Protein AF-A0A7C3P5Y1-F1 (afdb_monomer)

Foldseek 3Di:
DADPVLVVVLQVCCVPDPLCVVQVKHWDDADALFTDIDGDDDQVQADPVSDGNVVSVVSNVLSRNLRSVCNNVDHDDDPDDDDD

Structure (mmCIF, N/CA/C/O backbone):
data_AF-A0A7C3P5Y1-F1
#
_entry.id   AF-A0A7C3P5Y1-F1
#
loop_
_atom_site.group_PDB
_atom_site.id
_atom_site.type_symbol
_atom_site.label_atom_id
_atom_site.label_alt_id
_atom_site.label_comp_id
_atom_site.label_asym_id
_atom_site.label_entity_id
_atom_site.label_seq_id
_atom_site.pdbx_PDB_ins_code
_atom_site.Cartn_x
_atom_site.Cartn_y
_atom_site.Cartn_z
_atom_site.occupancy
_atom_site.B_iso_or_equiv
_atom_site.auth_seq_id
_atom_site.auth_comp_id
_atom_site.auth_asym_id
_atom_site.auth_atom_id
_atom_site.pdbx_PDB_model_num
ATOM 1 N N . MET A 1 1 ? 4.392 -2.398 -19.874 1.00 79.81 1 MET A N 1
ATOM 2 C CA . MET A 1 1 ? 3.464 -3.510 -19.590 1.00 79.81 1 MET A CA 1
ATOM 3 C C . MET A 1 1 ? 4.265 -4.548 -18.854 1.00 79.81 1 MET A C 1
ATOM 5 O O . MET A 1 1 ? 5.069 -5.261 -19.457 1.00 79.81 1 MET A O 1
ATOM 9 N N . MET A 1 2 ? 4.062 -4.567 -17.546 1.00 92.38 2 MET A N 1
ATOM 10 C CA . MET A 1 2 ? 4.799 -5.402 -16.621 1.00 92.38 2 MET A CA 1
ATOM 11 C C . MET A 1 2 ? 4.577 -6.890 -16.916 1.00 92.38 2 MET A C 1
ATOM 13 O O . MET A 1 2 ? 3.478 -7.328 -17.260 1.00 92.38 2 MET A O 1
ATOM 17 N N . ASN A 1 3 ? 5.641 -7.678 -16.770 1.00 94.69 3 ASN A N 1
ATOM 18 C CA . ASN A 1 3 ? 5.621 -9.123 -16.970 1.00 94.69 3 ASN A CA 1
ATOM 19 C C . ASN A 1 3 ? 4.661 -9.822 -15.981 1.00 94.69 3 ASN A C 1
ATOM 21 O O . ASN A 1 3 ? 4.679 -9.531 -14.787 1.00 94.69 3 ASN A O 1
ATOM 25 N N . GLU A 1 4 ? 3.876 -10.799 -16.446 1.00 96.25 4 GLU A N 1
ATOM 26 C CA . GLU A 1 4 ? 2.882 -11.503 -15.613 1.00 96.25 4 GLU A CA 1
ATOM 27 C C . GLU A 1 4 ? 3.486 -12.260 -14.419 1.00 96.25 4 GLU A C 1
ATOM 29 O O . GLU A 1 4 ? 2.894 -12.302 -13.342 1.00 96.25 4 GLU A O 1
ATOM 34 N N . ASN A 1 5 ? 4.695 -12.816 -14.548 1.00 96.50 5 ASN A N 1
ATOM 35 C CA . ASN A 1 5 ? 5.367 -13.452 -13.411 1.00 96.50 5 ASN A CA 1
ATOM 36 C C . ASN A 1 5 ? 5.746 -12.421 -12.343 1.00 96.50 5 ASN A C 1
ATOM 38 O O . ASN A 1 5 ? 5.669 -12.718 -11.152 1.00 96.50 5 ASN A O 1
ATOM 42 N N . VAL A 1 6 ? 6.119 -11.209 -12.766 1.00 95.81 6 VAL A N 1
ATOM 43 C CA . VAL A 1 6 ? 6.422 -10.097 -11.859 1.00 95.81 6 VAL A CA 1
ATOM 44 C C . VAL A 1 6 ? 5.143 -9.621 -11.173 1.00 95.81 6 VAL A C 1
ATOM 46 O O . VAL A 1 6 ? 5.134 -9.515 -9.949 1.00 95.81 6 VAL A O 1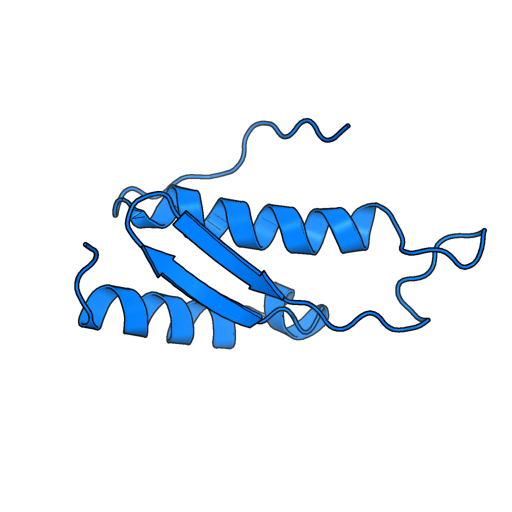
ATOM 49 N N . LYS A 1 7 ? 4.032 -9.457 -11.907 1.00 97.50 7 LYS A N 1
ATOM 50 C CA . LYS A 1 7 ? 2.715 -9.149 -11.312 1.00 97.50 7 LYS A CA 1
ATOM 51 C C . LYS A 1 7 ? 2.349 -10.157 -10.228 1.00 97.50 7 LYS A C 1
ATOM 53 O O . LYS A 1 7 ? 2.083 -9.778 -9.090 1.00 97.50 7 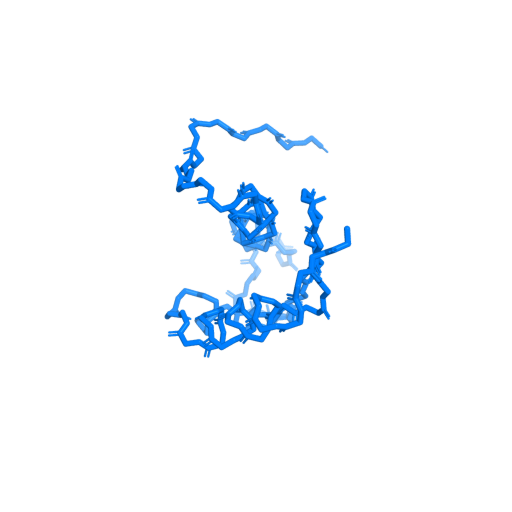LYS A O 1
ATOM 58 N N . ASN A 1 8 ? 2.411 -11.448 -10.552 1.00 97.88 8 ASN A N 1
ATOM 59 C CA . ASN A 1 8 ? 2.103 -12.522 -9.608 1.00 97.88 8 ASN A CA 1
ATOM 60 C C . ASN A 1 8 ? 3.021 -12.515 -8.375 1.00 97.88 8 ASN A C 1
ATOM 62 O O . ASN A 1 8 ? 2.576 -12.855 -7.277 1.00 97.88 8 ASN A O 1
ATOM 66 N N . ALA A 1 9 ? 4.288 -12.118 -8.531 1.00 97.31 9 ALA A N 1
ATOM 67 C CA . ALA A 1 9 ? 5.203 -11.954 -7.408 1.00 97.31 9 ALA A CA 1
ATOM 68 C C . ALA A 1 9 ? 4.765 -10.813 -6.474 1.00 97.31 9 ALA A C 1
ATOM 70 O O . ALA A 1 9 ? 4.729 -11.034 -5.265 1.00 97.31 9 ALA A O 1
ATOM 71 N N . PHE A 1 10 ? 4.352 -9.658 -7.013 1.00 97.94 10 PHE A N 1
ATOM 72 C CA . PHE A 1 10 ? 3.797 -8.552 -6.220 1.00 97.94 10 PHE A CA 1
ATOM 73 C C . PHE A 1 10 ? 2.552 -8.978 -5.440 1.00 97.94 10 PHE A C 1
ATOM 75 O O . PHE A 1 10 ? 2.534 -8.850 -4.219 1.00 97.94 10 PHE A O 1
ATOM 82 N N . PHE A 1 11 ? 1.555 -9.579 -6.101 1.00 98.38 11 PHE A N 1
ATOM 83 C CA . PHE A 1 11 ? 0.344 -10.057 -5.415 1.00 98.38 11 PHE A CA 1
ATOM 84 C C . PHE A 1 11 ? 0.663 -11.036 -4.281 1.00 98.38 11 PHE A C 1
ATOM 86 O O . PHE A 1 11 ? 0.078 -10.968 -3.199 1.00 98.38 11 PHE A O 1
ATOM 93 N N . LYS A 1 12 ? 1.613 -11.950 -4.508 1.00 98.31 12 LYS A N 1
ATOM 94 C CA . LYS A 1 12 ? 2.042 -12.914 -3.493 1.00 98.31 12 LYS A CA 1
ATOM 95 C C . LYS A 1 12 ? 2.768 -12.243 -2.328 1.00 98.31 12 LYS A C 1
ATOM 97 O O . LYS A 1 12 ? 2.607 -12.703 -1.198 1.00 98.31 12 LYS A O 1
ATOM 102 N N . GLN A 1 13 ? 3.587 -11.232 -2.602 1.00 97.62 13 GLN A N 1
ATOM 103 C CA . GLN A 1 13 ? 4.368 -10.542 -1.585 1.00 97.62 13 GLN A CA 1
ATOM 104 C C . GLN A 1 13 ? 3.475 -9.655 -0.715 1.00 97.62 13 GLN A C 1
ATOM 106 O O . GLN A 1 13 ? 3.467 -9.856 0.495 1.00 97.62 13 GLN A O 1
ATOM 111 N N . VAL A 1 14 ? 2.639 -8.808 -1.327 1.00 98.19 14 VAL A N 1
ATOM 112 C CA . VAL A 1 14 ? 1.646 -7.975 -0.622 1.00 98.19 14 VAL A CA 1
ATOM 113 C C . VAL A 1 14 ? 0.701 -8.846 0.206 1.00 98.19 14 VAL A C 1
ATOM 115 O O . VAL A 1 14 ? 0.482 -8.610 1.389 1.00 98.19 14 VAL A O 1
ATOM 118 N N . GLY A 1 15 ? 0.211 -9.958 -0.357 1.00 98.06 15 GLY A N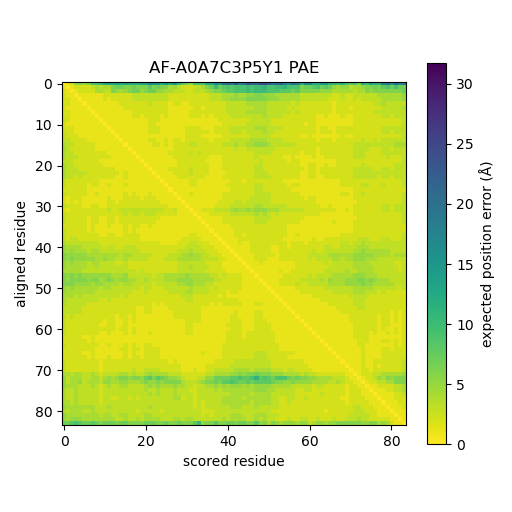 1
ATOM 119 C CA . GLY A 1 15 ? -0.662 -10.884 0.373 1.00 98.06 15 GLY A CA 1
ATOM 120 C C . GLY A 1 15 ? -0.018 -11.553 1.599 1.00 98.06 15 GLY A C 1
ATOM 121 O O . GLY A 1 15 ? -0.726 -12.132 2.425 1.00 98.06 15 GLY A O 1
ATOM 122 N N . ARG A 1 16 ? 1.313 -11.508 1.730 1.00 98.06 16 ARG A N 1
ATOM 123 C CA . ARG A 1 16 ? 2.082 -12.046 2.868 1.00 98.06 16 ARG A CA 1
ATOM 124 C C . ARG A 1 16 ? 2.639 -10.961 3.776 1.00 98.06 16 ARG A C 1
ATOM 126 O O . ARG A 1 16 ? 3.245 -11.294 4.794 1.00 98.06 16 ARG A O 1
ATOM 133 N N . GLU A 1 17 ? 2.477 -9.705 3.400 1.00 98.19 17 GLU A N 1
ATOM 134 C CA . GLU A 1 17 ? 3.028 -8.596 4.139 1.00 98.19 17 GLU A CA 1
ATOM 135 C C . GLU A 1 17 ? 2.248 -8.399 5.448 1.00 98.19 17 GLU A C 1
ATOM 137 O O . GLU A 1 17 ? 1.027 -8.215 5.426 1.00 98.19 17 GLU A O 1
ATOM 142 N N . PRO A 1 18 ? 2.916 -8.447 6.616 1.00 98.31 18 PRO A N 1
ATOM 143 C CA . PRO A 1 18 ? 2.222 -8.340 7.895 1.00 98.31 18 PRO A CA 1
ATOM 144 C C . PRO A 1 18 ? 1.474 -7.017 8.082 1.00 98.31 18 PRO A C 1
ATOM 146 O O . PRO A 1 18 ? 0.451 -6.988 8.765 1.00 98.31 18 PRO A O 1
ATOM 149 N N . PHE A 1 19 ? 1.980 -5.922 7.510 1.00 97.50 19 PHE A N 1
ATOM 150 C CA . PHE A 1 19 ? 1.369 -4.606 7.650 1.00 97.50 19 PHE A CA 1
ATOM 151 C C . PHE A 1 19 ? 0.112 -4.483 6.778 1.00 97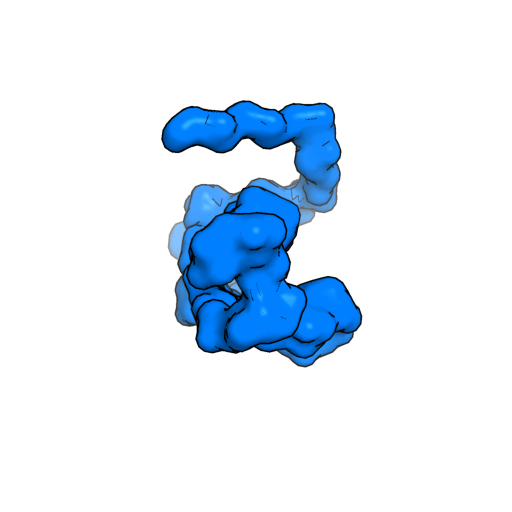.50 19 PHE A C 1
ATOM 153 O O . PHE A 1 19 ? -0.956 -4.206 7.333 1.00 97.50 19 PHE A O 1
ATOM 160 N N . ALA A 1 20 ? 0.184 -4.840 5.490 1.00 98.06 20 ALA A N 1
ATOM 161 C C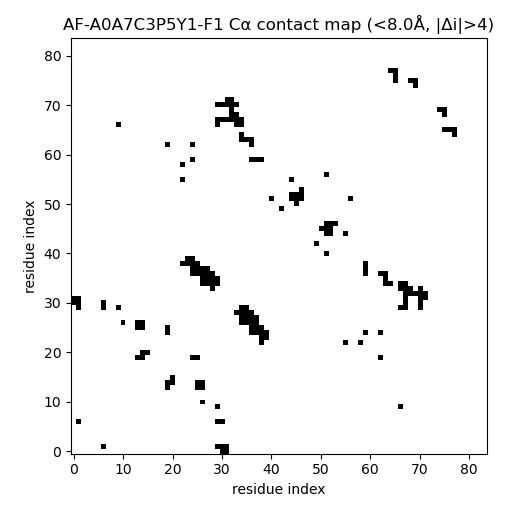A . ALA A 1 20 ? -1.003 -4.990 4.646 1.00 98.06 20 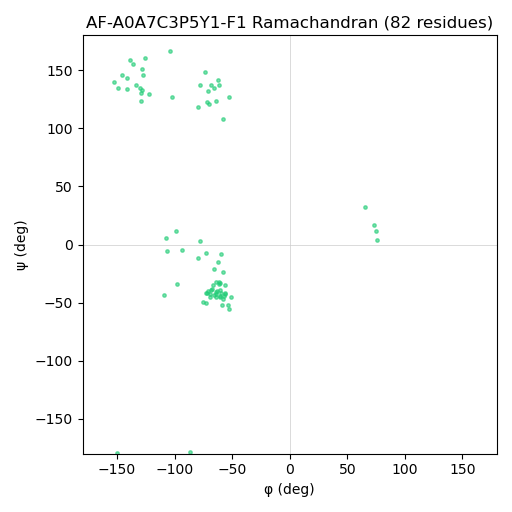ALA A CA 1
ATOM 162 C C . ALA A 1 20 ? -2.074 -5.895 5.289 1.00 98.06 20 ALA A C 1
ATOM 164 O O . ALA A 1 20 ? -3.244 -5.518 5.372 1.00 98.06 20 ALA A O 1
ATOM 165 N N . GLN A 1 21 ? -1.692 -7.053 5.847 1.00 97.75 21 GLN A N 1
ATOM 166 C CA . GLN A 1 21 ? -2.630 -7.950 6.542 1.00 97.75 21 GLN A CA 1
ATOM 167 C C . GLN A 1 21 ? -3.267 -7.313 7.782 1.00 97.75 21 GLN A C 1
ATOM 169 O O . GLN A 1 21 ? -4.462 -7.496 8.016 1.00 97.75 21 GLN A O 1
ATOM 174 N N . LYS A 1 22 ? -2.493 -6.556 8.567 1.00 96.25 22 LYS A N 1
ATOM 175 C CA . LYS A 1 22 ? -2.980 -5.869 9.770 1.00 96.25 22 LYS A CA 1
ATOM 176 C C . LYS A 1 22 ? -4.081 -4.860 9.447 1.00 96.25 22 LYS A C 1
ATOM 178 O O . LYS A 1 22 ? -5.033 -4.752 10.212 1.00 96.25 22 LYS A O 1
ATOM 183 N N . PHE A 1 23 ? -3.948 -4.141 8.335 1.00 96.75 23 PHE A N 1
ATOM 184 C CA . PHE A 1 23 ? -4.930 -3.151 7.889 1.00 96.75 23 PHE A CA 1
ATOM 185 C C . PHE A 1 23 ? -5.960 -3.717 6.900 1.00 96.75 23 PHE A C 1
ATOM 187 O O . PHE A 1 23 ? -6.902 -3.023 6.532 1.00 96.75 23 PHE A O 1
ATOM 194 N N . GLY A 1 24 ? -5.823 -4.978 6.480 1.00 97.00 24 GLY A N 1
ATOM 195 C CA . GLY A 1 24 ? -6.686 -5.575 5.462 1.00 97.00 24 GLY A CA 1
ATOM 196 C C . GLY A 1 24 ? -6.533 -4.917 4.087 1.00 97.00 24 GLY A C 1
ATOM 197 O O . GLY A 1 24 ? -7.515 -4.829 3.346 1.00 97.00 24 GLY A O 1
ATOM 198 N N . ILE A 1 25 ? -5.328 -4.438 3.765 1.00 98.56 25 ILE A N 1
ATOM 199 C CA . ILE A 1 25 ? -5.003 -3.838 2.472 1.00 98.56 25 ILE A CA 1
ATOM 200 C C . ILE A 1 25 ? -4.799 -4.950 1.436 1.00 98.56 25 ILE A C 1
ATOM 202 O O . ILE A 1 25 ? -4.195 -5.988 1.718 1.00 98.56 25 ILE A O 1
ATOM 206 N N . ARG A 1 26 ? -5.336 -4.757 0.228 1.00 98.56 26 ARG A N 1
ATOM 207 C CA . ARG A 1 26 ? -5.200 -5.687 -0.900 1.00 98.56 26 ARG A CA 1
ATOM 208 C C . ARG A 1 26 ? -4.714 -4.952 -2.138 1.00 98.56 26 ARG A C 1
ATOM 210 O O . ARG A 1 26 ? -5.291 -3.932 -2.506 1.00 98.56 26 ARG A O 1
ATOM 217 N N . LEU A 1 27 ? -3.720 -5.517 -2.820 1.00 98.75 27 LEU A N 1
ATOM 218 C CA . LEU A 1 27 ? -3.360 -5.119 -4.179 1.00 98.75 27 LEU A CA 1
ATOM 219 C C . LEU A 1 27 ? -4.450 -5.585 -5.150 1.00 98.75 27 LEU A C 1
ATOM 221 O O . LEU A 1 27 ? -4.881 -6.738 -5.091 1.00 98.75 27 LEU A O 1
ATOM 225 N N . LEU A 1 28 ? -4.889 -4.691 -6.031 1.00 98.62 28 LEU A N 1
ATOM 226 C CA . LEU A 1 28 ? -5.896 -4.949 -7.061 1.00 98.62 28 LEU A CA 1
ATOM 227 C C . LEU A 1 28 ? -5.289 -4.963 -8.459 1.00 98.62 28 LEU A C 1
ATOM 229 O O . LEU A 1 28 ? -5.622 -5.825 -9.267 1.00 98.62 28 LEU A O 1
ATOM 233 N N . GLU A 1 29 ? -4.414 -4.002 -8.746 1.00 98.50 29 GLU A N 1
ATOM 234 C CA . GLU A 1 29 ? -3.781 -3.831 -10.052 1.00 98.50 29 GLU A CA 1
ATOM 235 C C . GLU A 1 29 ? -2.352 -3.312 -9.860 1.00 98.50 29 GLU A C 1
ATOM 237 O O . GLU A 1 29 ? -2.084 -2.542 -8.939 1.00 98.50 29 GLU A O 1
ATOM 242 N N . ILE A 1 30 ? -1.437 -3.737 -10.734 1.00 98.38 30 ILE A N 1
ATOM 243 C CA . ILE A 1 30 ? -0.035 -3.316 -10.723 1.00 98.38 30 ILE A CA 1
ATOM 244 C C . ILE A 1 30 ? 0.523 -3.314 -12.154 1.00 98.38 30 ILE A C 1
ATOM 246 O O . ILE A 1 30 ? 0.299 -4.255 -12.924 1.00 98.38 30 ILE A O 1
ATOM 250 N N . ASP A 1 31 ? 1.244 -2.252 -12.507 1.00 97.75 31 ASP A N 1
ATOM 251 C CA . ASP A 1 31 ? 1.996 -2.104 -13.760 1.00 97.75 31 ASP A CA 1
ATOM 252 C C . ASP A 1 31 ? 3.216 -1.190 -13.525 1.00 97.75 31 ASP A C 1
ATOM 254 O O . ASP A 1 31 ? 3.442 -0.718 -12.411 1.00 97.75 31 ASP A O 1
ATOM 258 N N . ASP A 1 32 ? 4.006 -0.934 -14.566 1.00 95.94 32 ASP A N 1
ATOM 259 C CA . ASP A 1 32 ? 5.199 -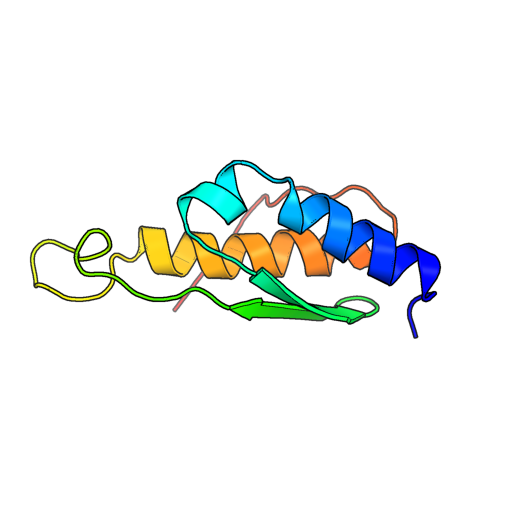0.086 -14.503 1.00 95.94 32 ASP A CA 1
ATOM 260 C C . ASP A 1 32 ? 4.844 1.336 -14.008 1.00 95.94 32 ASP A C 1
ATOM 262 O O . ASP A 1 32 ? 4.239 2.133 -14.727 1.00 95.94 32 ASP A O 1
ATOM 266 N N . GLY A 1 33 ? 5.234 1.664 -12.776 1.00 96.56 33 GLY A N 1
ATOM 267 C CA . GLY A 1 33 ? 4.963 2.940 -12.105 1.00 96.56 33 GLY A CA 1
ATOM 268 C C . GLY A 1 33 ? 3.520 3.115 -11.616 1.00 96.56 33 GLY A C 1
ATOM 269 O O . GLY A 1 33 ? 3.134 4.225 -11.252 1.00 96.56 33 GLY A O 1
ATOM 270 N N . TYR A 1 34 ? 2.711 2.052 -11.616 1.00 98.06 34 TYR A N 1
ATOM 271 C CA . TYR A 1 34 ? 1.295 2.102 -11.260 1.00 98.06 34 TYR A CA 1
ATOM 272 C C . TYR A 1 34 ? 0.935 1.029 -10.239 1.00 98.06 34 TYR A C 1
ATOM 274 O O . TYR A 1 34 ? 1.263 -0.140 -10.422 1.00 98.06 34 TYR A O 1
ATOM 282 N N . SER A 1 35 ? 0.177 1.417 -9.215 1.00 98.50 35 SER A N 1
ATOM 283 C CA . SER A 1 35 ? -0.425 0.501 -8.254 1.00 98.50 35 SER A CA 1
ATOM 284 C C . SER A 1 35 ? -1.826 0.958 -7.883 1.00 98.50 35 SER A C 1
ATOM 286 O O . SER A 1 35 ? -2.097 2.155 -7.753 1.00 98.50 35 SER A O 1
ATOM 288 N N . LYS A 1 36 ? -2.713 -0.013 -7.686 1.00 98.81 36 LYS A N 1
ATOM 289 C CA . LYS A 1 36 ? -4.045 0.189 -7.135 1.00 98.81 36 LYS A CA 1
ATOM 290 C C . LYS A 1 36 ? -4.254 -0.782 -5.997 1.00 98.81 36 LYS A C 1
ATOM 292 O O . LYS A 1 36 ? -4.199 -1.996 -6.186 1.00 98.81 36 LYS A O 1
ATOM 297 N N . VAL A 1 37 ? -4.573 -0.229 -4.842 1.00 98.81 37 VAL A N 1
ATOM 298 C CA . VAL A 1 37 ? -4.830 -0.969 -3.614 1.00 98.81 37 VAL A CA 1
ATOM 299 C C . VAL A 1 37 ? -6.188 -0.580 -3.053 1.00 98.81 37 VAL A C 1
ATOM 301 O O . VAL A 1 37 ? -6.748 0.467 -3.386 1.00 98.81 37 VAL A O 1
ATOM 304 N N . GLU A 1 38 ? -6.726 -1.427 -2.194 1.00 98.62 38 GLU A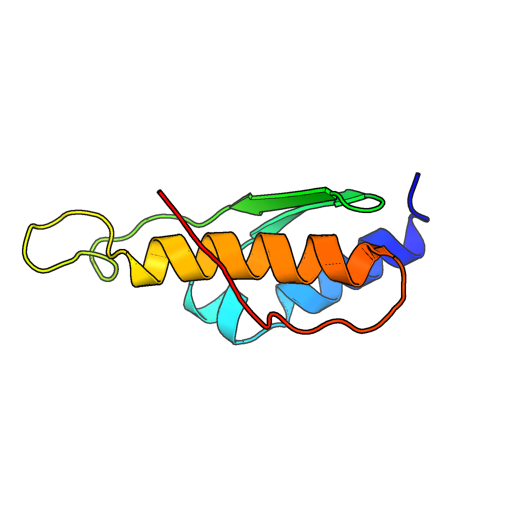 N 1
ATOM 305 C CA . GLU A 1 38 ? -7.943 -1.148 -1.446 1.00 98.62 38 GLU A CA 1
ATOM 306 C C . GLU A 1 38 ? -7.796 -1.571 0.009 1.00 98.62 38 GLU A C 1
ATOM 308 O O . GLU A 1 38 ? -7.044 -2.485 0.331 1.00 98.62 38 GLU A O 1
ATOM 313 N N . MET A 1 39 ? -8.574 -0.936 0.876 1.00 98.38 39 MET A N 1
ATOM 314 C CA . MET A 1 39 ? -8.662 -1.261 2.292 1.00 98.38 39 MET A CA 1
ATOM 315 C C . MET A 1 39 ? -10.109 -1.116 2.730 1.00 98.38 39 MET A C 1
ATOM 317 O O . MET A 1 39 ? -10.774 -0.128 2.407 1.00 98.38 39 MET A O 1
ATOM 321 N N . LYS A 1 40 ? -10.611 -2.100 3.475 1.00 97.12 40 LYS A N 1
ATOM 322 C CA . LYS A 1 40 ? -11.945 -2.003 4.061 1.00 97.12 40 LYS A CA 1
ATOM 323 C C . LYS A 1 40 ? -11.876 -1.148 5.322 1.00 97.12 40 LYS A C 1
ATOM 325 O O . LYS A 1 40 ? -11.235 -1.537 6.288 1.00 97.12 40 LYS A O 1
ATOM 330 N N . PHE A 1 41 ? -12.592 -0.030 5.326 1.00 96.06 41 PHE A N 1
ATOM 331 C CA . PHE A 1 41 ? -12.737 0.794 6.521 1.00 96.06 41 PHE A CA 1
ATOM 332 C C . PHE A 1 41 ? -13.565 0.083 7.606 1.00 96.06 41 PHE A C 1
ATOM 334 O O . PHE A 1 41 ? -14.613 -0.509 7.320 1.00 96.06 41 PHE A O 1
ATOM 341 N N . THR A 1 42 ? -13.102 0.180 8.850 1.00 95.94 42 THR A N 1
ATOM 342 C CA . THR A 1 42 ? -13.735 -0.357 10.060 1.00 95.94 42 THR A CA 1
ATOM 343 C C . THR A 1 42 ? -13.623 0.651 11.208 1.00 95.94 42 THR A C 1
ATOM 345 O O . THR A 1 42 ? -12.777 1.543 11.185 1.00 95.94 42 THR A O 1
ATOM 348 N N . SER A 1 43 ? -14.493 0.538 12.216 1.00 96.56 43 SER A N 1
ATOM 349 C CA . SER A 1 43 ? -14.611 1.528 13.301 1.00 96.56 43 SER A CA 1
ATOM 350 C C . SER A 1 43 ? -13.372 1.633 14.203 1.00 96.56 43 SER A C 1
ATOM 352 O O . SER A 1 43 ? -13.167 2.640 14.865 1.00 96.56 43 SER A O 1
ATOM 354 N N . ASP A 1 44 ? -12.516 0.613 14.239 1.00 96.69 44 ASP A N 1
ATOM 355 C CA . ASP A 1 44 ? -11.220 0.643 14.933 1.00 96.69 44 ASP A CA 1
ATOM 356 C C . ASP A 1 44 ? -10.166 1.514 14.222 1.00 96.69 44 ASP A C 1
ATOM 358 O O . ASP A 1 44 ? -9.102 1.775 14.781 1.00 96.69 44 ASP A O 1
ATOM 362 N N . MET A 1 45 ? -10.472 2.002 13.016 1.00 97.88 45 MET A N 1
ATOM 363 C CA . MET A 1 45 ? -9.667 2.967 12.264 1.00 97.88 45 MET A CA 1
ATOM 364 C C . MET A 1 45 ? -10.192 4.402 12.396 1.00 97.88 45 MET A C 1
ATOM 366 O O . MET A 1 45 ? -9.780 5.279 11.633 1.00 97.88 45 MET A O 1
ATOM 370 N N . GLU A 1 46 ? -11.119 4.661 13.317 1.00 98.31 46 GLU A N 1
ATOM 371 C CA . GLU A 1 46 ? -11.634 6.003 13.569 1.00 98.31 46 GLU A CA 1
ATOM 372 C C . GLU A 1 46 ? -10.620 6.883 14.321 1.00 98.31 46 GLU A C 1
ATOM 374 O O . GLU A 1 46 ? -9.823 6.429 15.141 1.00 98.31 46 GLU A O 1
ATOM 379 N N . ASN A 1 47 ? -10.650 8.184 14.046 1.00 97.94 47 ASN A N 1
ATOM 380 C CA . ASN A 1 47 ? -10.027 9.205 14.877 1.00 97.94 47 ASN A CA 1
ATOM 381 C C . ASN A 1 47 ? -10.980 9.662 15.994 1.00 97.94 47 ASN A C 1
ATOM 383 O O . ASN A 1 47 ? -12.118 9.213 16.093 1.00 97.94 47 ASN A O 1
ATOM 387 N N . ILE A 1 48 ? -10.533 10.618 16.815 1.00 97.44 48 ILE A N 1
ATOM 388 C CA . ILE A 1 48 ? -11.310 11.163 17.944 1.00 97.44 48 ILE A CA 1
ATOM 389 C C . ILE A 1 48 ? -12.650 11.822 17.550 1.00 97.44 48 ILE A C 1
ATOM 391 O O . ILE A 1 48 ? -13.422 12.189 18.430 1.00 97.44 48 ILE A O 1
ATOM 395 N N . LEU A 1 49 ? -12.920 11.996 16.251 1.00 97.69 49 LEU A N 1
ATOM 396 C CA . LEU A 1 49 ? -14.155 12.560 15.701 1.00 97.69 49 LEU A CA 1
ATOM 397 C C . LEU A 1 49 ? -15.048 11.504 15.021 1.00 97.69 49 LEU A C 1
ATOM 399 O O . LEU A 1 49 ? -16.040 11.877 14.400 1.00 97.69 49 LEU A O 1
ATOM 403 N N . GLY A 1 50 ? -14.702 10.212 15.088 1.00 96.38 50 GLY A N 1
ATOM 404 C CA . GLY A 1 50 ? -15.455 9.140 14.421 1.00 96.38 50 GLY A CA 1
ATOM 405 C C . GLY A 1 50 ? -15.279 9.102 12.896 1.00 96.38 50 GLY A C 1
ATOM 406 O O . GLY A 1 50 ? -16.088 8.513 12.187 1.00 96.38 50 GLY A O 1
ATOM 407 N N . MET A 1 51 ? -14.249 9.767 12.361 1.00 97.50 51 MET A N 1
ATOM 408 C CA . MET A 1 51 ? -13.892 9.734 10.935 1.00 97.50 51 MET A CA 1
ATOM 409 C C . MET A 1 51 ? -12.668 8.850 10.711 1.00 97.50 51 MET A C 1
ATOM 411 O O . MET A 1 51 ? -11.941 8.574 11.658 1.00 97.50 51 MET A O 1
ATOM 415 N N . ALA A 1 52 ? -12.365 8.473 9.467 1.00 97.56 52 ALA A N 1
ATOM 416 C CA . ALA A 1 52 ? -11.138 7.738 9.167 1.00 97.56 52 ALA A CA 1
ATOM 417 C C . ALA A 1 52 ? -9.891 8.456 9.714 1.00 97.56 52 ALA A C 1
ATOM 419 O O . ALA A 1 52 ? -9.663 9.647 9.477 1.00 97.56 52 ALA A O 1
ATOM 420 N N . HIS A 1 53 ? -9.081 7.729 10.481 1.00 98.12 53 HIS A N 1
ATOM 421 C CA . HIS A 1 53 ? -7.837 8.237 11.026 1.00 98.12 53 HIS A CA 1
ATOM 422 C C . HIS A 1 53 ? -6.851 8.514 9.892 1.00 98.12 53 HIS A C 1
ATOM 424 O O . HIS A 1 53 ? -6.647 7.672 9.017 1.00 98.12 53 HIS A O 1
ATOM 430 N N . GLY A 1 54 ? -6.184 9.671 9.930 1.00 97.62 54 GLY A N 1
ATOM 431 C CA . GLY A 1 54 ? -5.216 10.051 8.896 1.00 97.62 54 GLY A CA 1
ATOM 432 C C . GLY A 1 54 ? -4.112 9.007 8.715 1.00 97.62 54 GLY A C 1
ATOM 433 O O . GLY A 1 54 ? -3.714 8.724 7.597 1.00 97.62 54 GLY A O 1
ATOM 434 N N . GLY A 1 55 ? -3.692 8.351 9.800 1.00 97.50 55 GLY A N 1
ATOM 435 C CA . GLY A 1 55 ? -2.754 7.222 9.753 1.00 97.50 55 GLY A CA 1
ATOM 436 C C . GLY A 1 55 ? -3.271 5.973 9.021 1.00 97.50 55 GLY A C 1
ATOM 437 O O . GLY A 1 55 ? -2.475 5.292 8.390 1.00 97.50 55 GLY A O 1
ATOM 438 N N . ALA A 1 56 ? -4.578 5.684 9.054 1.00 97.88 56 ALA A N 1
ATOM 439 C CA . ALA A 1 56 ? -5.152 4.582 8.275 1.00 97.88 56 ALA A CA 1
ATOM 440 C C . ALA A 1 56 ? -5.186 4.937 6.781 1.00 97.88 56 ALA A C 1
ATOM 442 O O . ALA A 1 56 ? -4.804 4.132 5.938 1.00 97.88 56 ALA A O 1
ATOM 443 N N . ILE A 1 57 ? -5.564 6.179 6.455 1.00 97.81 57 ILE A N 1
ATOM 444 C CA . ILE A 1 57 ? -5.501 6.698 5.080 1.00 97.81 57 ILE A CA 1
ATOM 445 C C . ILE A 1 57 ? -4.053 6.679 4.569 1.00 97.81 57 ILE A C 1
ATOM 447 O O . ILE A 1 57 ? -3.801 6.228 3.457 1.00 97.81 57 ILE A O 1
ATOM 451 N N . PHE A 1 58 ? -3.100 7.120 5.394 1.00 98.12 58 PHE A N 1
ATOM 452 C CA . PHE A 1 58 ? -1.679 7.097 5.067 1.00 98.12 58 PHE A CA 1
ATOM 453 C C . PHE A 1 58 ? -1.179 5.677 4.814 1.00 98.12 58 PHE A C 1
ATOM 455 O O . PHE A 1 58 ? -0.512 5.469 3.815 1.00 98.12 58 PHE A O 1
ATOM 462 N N . ALA A 1 59 ? -1.546 4.701 5.650 1.00 98.06 59 ALA A N 1
ATOM 463 C CA . ALA A 1 59 ? -1.171 3.301 5.448 1.00 98.06 59 ALA A CA 1
ATOM 464 C C . ALA A 1 59 ? -1.614 2.772 4.071 1.00 98.06 59 ALA A C 1
ATOM 466 O O . ALA A 1 59 ? -0.834 2.127 3.380 1.00 98.06 59 ALA A O 1
ATOM 467 N N . LEU A 1 60 ? -2.839 3.099 3.641 1.00 98.50 60 LEU A N 1
ATOM 468 C CA . LEU A 1 60 ? -3.331 2.742 2.307 1.00 98.50 60 LEU A CA 1
ATOM 469 C C . LEU A 1 60 ? -2.535 3.432 1.183 1.00 98.50 60 LEU A C 1
ATOM 471 O O . LEU A 1 60 ? -2.265 2.817 0.153 1.00 98.50 60 LEU A O 1
ATOM 475 N N . ILE A 1 61 ? -2.183 4.707 1.359 1.00 98.44 61 ILE A N 1
ATOM 476 C CA . ILE A 1 61 ? -1.406 5.477 0.374 1.00 98.44 61 ILE A CA 1
ATOM 477 C C . ILE A 1 61 ? 0.037 4.965 0.287 1.00 98.44 61 ILE A C 1
ATOM 479 O O . ILE A 1 61 ? 0.563 4.827 -0.816 1.00 98.44 61 ILE A O 1
ATOM 483 N N . ASP A 1 62 ? 0.659 4.675 1.427 1.00 98.31 62 ASP A N 1
ATOM 484 C CA . ASP A 1 62 ? 2.035 4.190 1.528 1.00 98.31 62 ASP A CA 1
ATOM 485 C C . ASP A 1 62 ? 2.182 2.821 0.857 1.00 98.31 62 ASP A C 1
ATOM 487 O O . ASP A 1 62 ? 3.078 2.650 0.042 1.00 98.31 62 ASP A O 1
ATOM 491 N N . GLU A 1 63 ? 1.227 1.904 1.047 1.00 98.50 63 GLU A N 1
ATOM 492 C CA . GLU A 1 63 ? 1.192 0.620 0.325 1.00 98.50 63 GLU A CA 1
ATOM 493 C C . GLU A 1 63 ? 1.150 0.811 -1.204 1.00 98.50 63 GLU A C 1
ATOM 495 O O . GLU A 1 63 ? 1.877 0.166 -1.973 1.00 98.50 63 GLU A O 1
ATOM 500 N N . ALA A 1 64 ? 0.279 1.712 -1.676 1.00 98.56 64 ALA A N 1
ATOM 501 C CA . ALA A 1 64 ? 0.178 2.026 -3.098 1.00 98.56 64 ALA A CA 1
ATOM 502 C C . ALA A 1 64 ? 1.517 2.560 -3.626 1.00 98.56 64 ALA A C 1
ATOM 504 O O . ALA A 1 64 ? 1.962 2.193 -4.714 1.00 98.56 64 ALA A O 1
ATOM 505 N N . PHE A 1 65 ? 2.168 3.423 -2.847 1.00 98.25 65 PHE A N 1
ATOM 506 C CA . PHE A 1 65 ? 3.437 4.032 -3.207 1.00 98.25 65 PHE A CA 1
ATOM 507 C C . PHE A 1 65 ? 4.604 3.041 -3.161 1.00 98.25 65 PHE A C 1
ATOM 509 O O . PHE A 1 65 ? 5.426 3.038 -4.080 1.00 98.25 65 PHE A O 1
ATOM 516 N N . GLU A 1 66 ? 4.670 2.173 -2.152 1.00 97.88 66 GLU A N 1
ATOM 517 C CA . GLU A 1 66 ? 5.646 1.088 -2.045 1.00 97.88 66 GLU A CA 1
ATOM 518 C C . GLU A 1 66 ? 5.628 0.247 -3.319 1.00 97.88 66 GLU A C 1
ATOM 520 O O . GLU A 1 66 ? 6.648 0.094 -3.997 1.00 97.88 66 GLU A O 1
ATOM 525 N N . THR A 1 67 ? 4.450 -0.254 -3.678 1.00 98.06 67 THR A N 1
ATOM 526 C CA . THR A 1 67 ? 4.294 -1.169 -4.807 1.00 98.06 67 THR A CA 1
ATOM 527 C C . THR A 1 67 ? 4.483 -0.464 -6.152 1.00 98.06 67 THR A C 1
ATOM 529 O O . THR A 1 67 ? 5.172 -0.995 -7.025 1.00 98.06 67 THR A O 1
ATOM 532 N N . ALA A 1 68 ? 3.977 0.763 -6.316 1.00 98.06 68 ALA A N 1
ATOM 533 C CA . ALA A 1 68 ? 4.194 1.551 -7.530 1.00 98.06 68 ALA A CA 1
ATOM 534 C C . ALA A 1 68 ? 5.676 1.910 -7.733 1.00 98.06 68 ALA A C 1
ATOM 536 O O . ALA A 1 68 ? 6.196 1.745 -8.835 1.00 98.06 68 ALA A O 1
ATOM 537 N N . SER A 1 69 ? 6.381 2.359 -6.691 1.00 97.25 69 SER A N 1
ATOM 538 C CA . SER A 1 69 ? 7.794 2.754 -6.795 1.00 97.25 69 SER A CA 1
ATOM 539 C C . SER A 1 69 ? 8.721 1.563 -7.057 1.00 97.25 69 SER A C 1
ATOM 541 O O . SER A 1 69 ? 9.627 1.659 -7.886 1.00 97.25 69 SER A O 1
ATOM 543 N N . ASN A 1 70 ? 8.455 0.415 -6.425 1.00 97.00 70 ASN A N 1
ATOM 544 C CA . ASN A 1 70 ? 9.248 -0.803 -6.605 1.00 97.00 70 ASN A CA 1
ATOM 545 C C . ASN A 1 70 ? 8.902 -1.580 -7.891 1.00 97.00 70 ASN A C 1
ATOM 547 O O . ASN A 1 70 ? 9.659 -2.472 -8.285 1.00 97.00 70 ASN A O 1
ATOM 551 N N . SER A 1 71 ? 7.809 -1.243 -8.589 1.00 95.94 71 SER A N 1
ATOM 552 C CA . SER A 1 71 ? 7.394 -1.903 -9.845 1.00 95.94 71 SER A CA 1
ATOM 553 C C . SER A 1 71 ? 8.455 -1.850 -10.957 1.00 95.94 71 SER A C 1
ATOM 555 O O . SER A 1 71 ? 8.501 -2.728 -11.815 1.00 95.94 71 SER A O 1
ATOM 557 N N . HIS A 1 72 ? 9.374 -0.881 -10.906 1.00 91.81 72 HIS A N 1
ATOM 558 C CA . HIS A 1 72 ? 10.479 -0.735 -11.859 1.00 91.81 72 HIS A CA 1
ATOM 559 C C . HIS A 1 72 ? 11.659 -1.697 -11.616 1.00 91.81 72 HIS A C 1
ATOM 561 O O . HIS A 1 72 ? 12.680 -1.608 -12.299 1.00 91.81 72 HIS A O 1
ATOM 567 N N . GLY A 1 73 ? 11.566 -2.594 -10.629 1.00 89.19 73 GLY A N 1
ATOM 568 C CA . GLY A 1 73 ? 12.604 -3.588 -10.328 1.00 89.19 73 GLY A CA 1
ATOM 569 C C . GLY A 1 73 ? 13.836 -3.032 -9.609 1.00 89.19 73 GLY A C 1
ATOM 570 O O . GLY A 1 73 ? 14.786 -3.772 -9.361 1.00 89.19 73 GLY A O 1
ATOM 571 N N . THR A 1 74 ? 13.826 -1.747 -9.253 1.00 91.00 74 THR A N 1
ATOM 572 C CA . THR A 1 74 ? 14.824 -1.133 -8.371 1.00 91.00 74 THR A CA 1
ATOM 573 C C . THR A 1 74 ? 14.221 -0.981 -6.985 1.00 91.00 74 THR A C 1
ATOM 575 O O . THR A 1 74 ? 13.149 -0.396 -6.854 1.00 91.00 74 THR A O 1
ATOM 578 N N . ILE A 1 75 ? 14.913 -1.488 -5.964 1.00 93.94 75 ILE A N 1
ATOM 579 C CA . ILE A 1 75 ? 14.465 -1.353 -4.575 1.00 93.94 75 ILE A CA 1
ATOM 580 C C . ILE A 1 75 ? 14.465 0.131 -4.194 1.00 93.94 75 ILE A C 1
ATOM 582 O O . ILE A 1 75 ? 15.503 0.794 -4.278 1.00 93.94 75 ILE A O 1
ATOM 586 N N . ALA A 1 76 ? 13.313 0.627 -3.754 1.00 95.75 76 ALA A N 1
ATOM 587 C CA . ALA A 1 76 ? 13.099 2.002 -3.328 1.00 95.75 76 ALA A CA 1
ATOM 588 C C . ALA A 1 76 ? 12.444 2.052 -1.942 1.00 95.75 76 ALA A C 1
ATOM 590 O O . ALA A 1 76 ? 11.693 1.156 -1.560 1.00 95.75 76 ALA A O 1
ATOM 591 N N . VAL A 1 77 ? 12.728 3.123 -1.199 1.00 96.00 77 VAL A N 1
ATOM 592 C CA . VAL A 1 77 ? 12.109 3.422 0.099 1.00 96.00 77 VAL A CA 1
ATOM 593 C C . VAL A 1 77 ? 11.549 4.839 0.093 1.00 96.00 77 VAL A C 1
ATOM 595 O O . VAL A 1 77 ? 12.122 5.741 -0.526 1.00 96.00 77 VAL A O 1
ATOM 598 N N . ALA A 1 78 ? 10.439 5.046 0.797 1.00 96.31 78 ALA A N 1
ATOM 599 C CA . ALA A 1 78 ? 9.827 6.358 0.925 1.00 96.31 78 ALA A CA 1
ATOM 600 C C . ALA A 1 78 ? 10.687 7.290 1.797 1.00 96.31 78 ALA A C 1
ATOM 602 O O . ALA A 1 78 ? 10.943 7.011 2.965 1.00 96.31 78 ALA A O 1
ATOM 603 N N . LEU A 1 79 ? 11.126 8.418 1.228 1.00 97.50 79 LEU A N 1
ATOM 604 C CA . LEU A 1 79 ? 11.871 9.460 1.955 1.00 97.50 79 LEU A CA 1
ATOM 605 C C . LEU A 1 79 ? 10.973 10.615 2.402 1.00 97.50 79 LEU A C 1
ATOM 607 O O . LEU A 1 79 ? 11.208 11.235 3.438 1.00 97.50 79 LEU A O 1
ATOM 611 N N . ASN A 1 80 ? 9.963 10.934 1.596 1.00 96.94 80 ASN A N 1
ATOM 612 C CA . ASN A 1 80 ? 9.014 11.999 1.864 1.00 96.94 80 ASN A CA 1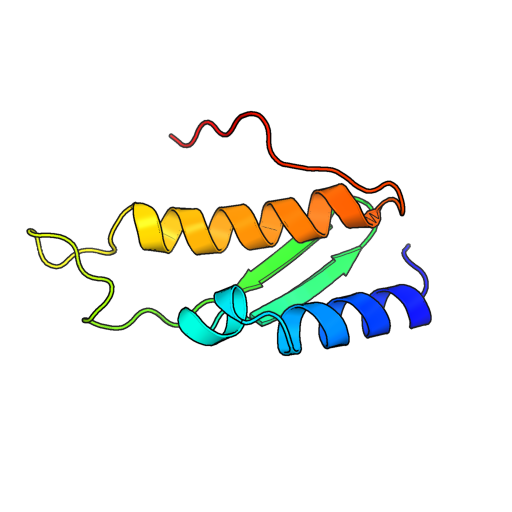
ATOM 613 C C . ASN A 1 80 ? 7.680 11.690 1.187 1.00 96.94 80 ASN A C 1
ATOM 615 O O . ASN A 1 80 ? 7.653 11.248 0.041 1.00 96.94 80 ASN A O 1
ATOM 619 N N . MET A 1 81 ? 6.594 11.985 1.894 1.00 96.75 81 MET A N 1
ATOM 620 C CA . MET A 1 81 ? 5.257 12.073 1.329 1.00 96.75 81 MET A CA 1
ATOM 621 C C . MET A 1 81 ? 4.596 13.341 1.842 1.00 96.75 81 MET A C 1
ATOM 623 O O . MET A 1 81 ? 4.677 13.664 3.029 1.00 96.75 81 MET A O 1
ATOM 627 N N . ASN A 1 82 ? 3.925 14.045 0.943 1.00 96.56 82 ASN A N 1
ATOM 628 C CA . ASN A 1 82 ? 3.064 15.165 1.272 1.00 96.56 82 ASN A CA 1
ATOM 629 C C . ASN A 1 82 ? 1.666 14.854 0.735 1.00 96.56 82 ASN A C 1
ATOM 631 O O . ASN A 1 82 ? 1.526 14.452 -0.417 1.00 96.56 82 ASN A O 1
ATOM 635 N N . ILE A 1 83 ? 0.658 14.989 1.593 1.00 94.56 83 ILE A N 1
ATOM 636 C CA . ILE A 1 83 ? -0.739 14.659 1.302 1.00 94.56 83 ILE A CA 1
ATOM 637 C C . ILE A 1 83 ? -1.570 15.880 1.697 1.00 94.56 83 ILE A C 1
ATOM 639 O O . ILE A 1 83 ? -1.384 16.406 2.798 1.00 94.56 83 ILE A O 1
ATOM 643 N N . THR A 1 84 ? -2.449 16.331 0.802 1.00 90.81 84 THR A N 1
ATOM 644 C CA . THR A 1 84 ? -3.258 17.557 0.934 1.00 90.81 84 THR A CA 1
ATOM 645 C C . THR A 1 84 ? -4.725 17.296 0.671 1.00 90.81 84 THR A C 1
ATOM 647 O O . THR A 1 84 ? -4.995 16.574 -0.316 1.00 90.81 84 THR A O 1
#

Mean predicted aligned error: 2.43 Å

Sequence (84 aa):
MMNENVKNAFFKQVGREPFAQKFGIRLLEIDDGYSKVEMKFTSDMENILGMAHGGAIFALIDEAFETASNSHGTIAVALNMNIT

Radius of gyration: 13.62 Å; Cα contacts (8 Å, |Δi|>4): 96; chains: 1; bounding box: 30×31×38 Å

pLDDT: mean 96.87, std 2.63, range [79.81, 98.81]

Secondary structure (DSSP, 8-state):
---HHHHHHHHHHHTT-HHHHHHTEEEEEEETTEEEEEE---GGGB-TTSSB-HHHHHHHHHHHHHHHHHTTSS----------

Solvent-accessible surface area (backbone atoms only — not comparable to full-atom values): 5146 Å² total; per-residue (Å²): 130,60,56,69,72,57,49,54,48,50,54,56,47,51,76,65,32,68,64,36,58,74,58,52,43,42,81,77,48,73,36,69,68,34,49,40,60,50,63,71,88,55,83,91,42,40,37,102,82,74,41,81,19,68,68,56,56,45,52,56,52,49,53,27,46,53,52,11,60,34,48,71,76,47,94,69,79,92,88,79,87,86,87,134

Nearest PDB structures (foldseek):
  2fs2-assembly1_B  TM=9.045E-01  e=2.903E-04  Escherichia coli
  1zki-assembly1_B  TM=9.393E-01  e=9.583E-04  Pseudomonas aeruginosa PAO1
  1psu-assembly1_A  TM=8.198E-01  e=5.274E-04  Escherichia coli
  3e1e-assembly1_A  TM=8.956E-01  e=1.362E-02  Ruegeria pomeroyi
  1yoc-assembly1_B  TM=7.907E-01  e=5.134E-02  Pseudomonas aeruginosa PAO1